Protein AF-A0A060T6Q9-F1 (afdb_monomer_lite)

pLDDT: mean 87.5, std 13.9, range [41.38, 97.31]

Foldseek 3Di:
DDPDDPLPQWEKEWAADPPDPQRVVVVVVCVVPPCDVVLFSHHYHYDPDQDDPVRVVLCVVADPDRPAPGWMAGPVVGHIDRGNVSNVVVVVVRNVVVPD

InterPro domains:
  IPR012882 Putative redox protein Fmp46 [PF07955] (2-61)
  IPR012882 Putative redox protein Fmp46 [PTHR28071] (1-59)
  IPR036249 Thioredoxin-like superfamily [SSF52833] (1-94)

Secondary structure (DSSP, 8-state):
---------EEEEEE--TT-HHHHHHHHHHHHHT--TTT-SEEEEEESSPPPHHHHHHHTTT-S--SSS-EEEETTTTEEESSHHHHHHHHHHHHHGGG-

Organism: Blastobotrys adeninivorans (NCBI:txid409370)

Radius of gyration: 14.07 Å; chains: 1; bounding box: 44×29×34 Å

Structure (mmCIF, N/CA/C/O backbone):
data_AF-A0A060T6Q9-F1
#
_entry.id   AF-A0A060T6Q9-F1
#
loop_
_atom_site.group_PDB
_atom_site.id
_atom_site.type_symbol
_atom_site.label_atom_id
_atom_site.label_alt_id
_atom_site.label_comp_id
_atom_site.label_asym_id
_atom_site.label_entity_id
_atom_site.label_seq_id
_atom_site.pdbx_PDB_ins_code
_atom_site.Cartn_x
_atom_site.Cartn_y
_atom_site.Cartn_z
_atom_site.occupancy
_atom_site.B_iso_or_equiv
_atom_site.auth_seq_id
_atom_site.auth_comp_id
_atom_site.auth_asym_id
_atom_site.auth_atom_id
_atom_site.pdbx_PDB_model_num
ATOM 1 N N . MET A 1 1 ? -35.344 11.879 14.169 1.00 41.38 1 MET A N 1
ATOM 2 C CA . MET A 1 1 ? -34.384 10.791 14.458 1.00 41.38 1 MET A CA 1
ATOM 3 C C . MET A 1 1 ? -33.187 10.962 13.534 1.00 41.38 1 MET A C 1
ATOM 5 O O . MET A 1 1 ? -33.306 10.669 12.354 1.00 41.38 1 MET A O 1
ATOM 9 N N . LEU A 1 2 ? -32.083 11.518 14.033 1.00 45.91 2 LEU A N 1
ATOM 10 C CA . LEU A 1 2 ? -30.851 11.720 13.264 1.00 45.91 2 LEU A CA 1
ATOM 11 C C . LEU A 1 2 ? -29.994 10.462 13.425 1.00 45.91 2 LEU A C 1
ATOM 13 O O . LEU A 1 2 ? -29.372 10.264 14.465 1.00 45.91 2 LEU A O 1
ATOM 17 N N . ARG A 1 3 ? -30.036 9.561 12.440 1.00 50.91 3 ARG A N 1
ATOM 18 C CA . ARG A 1 3 ? -29.147 8.397 12.410 1.00 50.91 3 ARG A CA 1
ATOM 19 C C . ARG A 1 3 ? -27.764 8.870 11.967 1.00 50.91 3 ARG A C 1
ATOM 21 O O . ARG A 1 3 ? -27.558 9.110 10.788 1.00 50.91 3 ARG A O 1
ATOM 28 N N . SER A 1 4 ? -26.894 9.019 12.961 1.00 46.34 4 SER A N 1
ATOM 29 C CA . SER A 1 4 ? -25.471 8.667 12.935 1.00 46.34 4 SER A CA 1
ATOM 30 C C . SER A 1 4 ? -24.645 9.292 11.811 1.00 46.34 4 SER A C 1
ATOM 32 O O . SER A 1 4 ? -24.698 8.83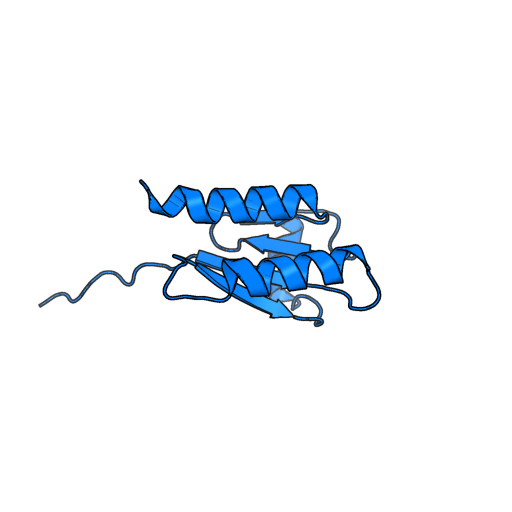3 10.674 1.00 46.34 4 SER A O 1
ATOM 34 N N . ALA A 1 5 ? -23.811 10.280 12.156 1.00 48.25 5 ALA A N 1
ATOM 35 C CA . ALA A 1 5 ? -22.671 10.672 11.332 1.00 48.25 5 ALA A CA 1
ATOM 36 C C . ALA A 1 5 ? -21.955 9.397 10.858 1.00 48.25 5 ALA A C 1
ATOM 38 O O . ALA A 1 5 ? -21.492 8.604 11.682 1.00 48.25 5 ALA A O 1
ATOM 39 N N . GLN A 1 6 ? -21.976 9.147 9.546 1.00 53.50 6 GLN A N 1
ATOM 40 C CA . GLN A 1 6 ? -21.250 8.040 8.943 1.00 53.50 6 GLN A CA 1
ATOM 41 C C . GLN A 1 6 ? -19.799 8.170 9.382 1.00 53.50 6 GLN A C 1
ATOM 43 O O . GLN A 1 6 ? -19.133 9.143 9.043 1.00 53.50 6 GLN A O 1
ATOM 48 N N . HIS A 1 7 ? -19.348 7.213 10.187 1.00 52.66 7 HIS A N 1
ATOM 49 C CA . HIS A 1 7 ? -17.958 7.077 10.578 1.00 52.66 7 HIS A CA 1
ATOM 50 C C . HIS A 1 7 ? -17.152 7.075 9.275 1.00 52.66 7 HIS A C 1
ATOM 52 O O . HIS A 1 7 ? -17.292 6.153 8.468 1.00 52.66 7 HIS A O 1
ATOM 58 N N . THR A 1 8 ? -16.407 8.146 9.010 1.00 63.31 8 THR A N 1
ATOM 59 C CA . THR A 1 8 ? -15.538 8.242 7.840 1.00 63.31 8 THR A CA 1
ATOM 60 C C . THR A 1 8 ? -14.413 7.245 8.057 1.00 63.31 8 THR A C 1
ATOM 62 O O . THR A 1 8 ? -13.421 7.556 8.711 1.00 63.31 8 THR A O 1
ATOM 65 N N . ARG A 1 9 ? -14.616 6.006 7.603 1.00 76.56 9 ARG A N 1
ATOM 66 C CA . ARG A 1 9 ? -13.578 4.977 7.623 1.00 76.56 9 ARG A CA 1
ATOM 67 C C . ARG A 1 9 ? -12.405 5.474 6.789 1.00 76.56 9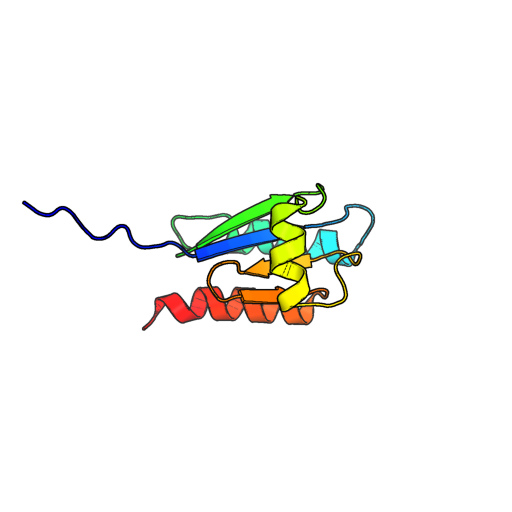 ARG A C 1
ATOM 69 O O . ARG A 1 9 ? -12.609 6.041 5.715 1.00 76.56 9 ARG A O 1
ATOM 76 N N . GLY A 1 10 ? -11.191 5.291 7.305 1.00 86.31 10 GLY A N 1
ATOM 77 C CA . GLY A 1 10 ? -9.985 5.633 6.556 1.00 86.31 10 GLY A CA 1
ATOM 78 C C . GLY A 1 10 ? -9.941 4.860 5.236 1.00 86.31 10 GLY A C 1
ATOM 79 O O . GLY A 1 10 ? -10.464 3.750 5.155 1.00 86.31 10 GLY A O 1
ATOM 80 N N . ALA A 1 11 ? -9.319 5.430 4.208 1.00 91.12 11 ALA A N 1
ATOM 81 C CA . ALA A 1 11 ? -9.145 4.770 2.919 1.00 91.12 11 ALA A CA 1
ATOM 82 C C . ALA A 1 11 ? -7.655 4.648 2.608 1.00 91.12 11 ALA A C 1
ATOM 84 O O . ALA A 1 11 ? -6.931 5.646 2.610 1.00 91.12 11 ALA A O 1
ATOM 85 N N . VAL A 1 12 ? -7.210 3.426 2.329 1.00 94.75 12 VAL A N 1
ATOM 86 C CA . VAL A 1 12 ? -5.813 3.104 2.037 1.00 94.75 12 VAL A CA 1
ATOM 87 C C . VAL A 1 12 ? 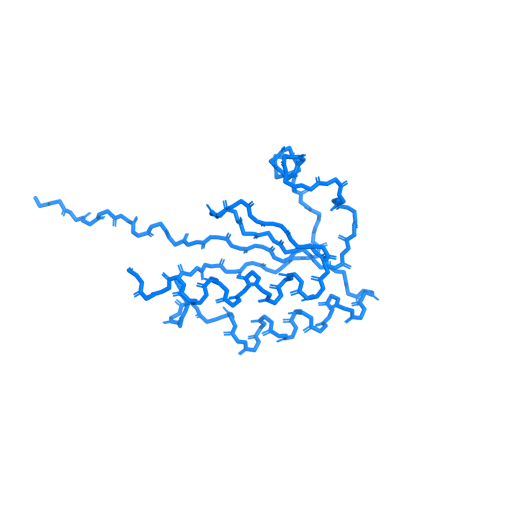-5.732 2.358 0.715 1.00 94.75 12 VAL A C 1
ATOM 89 O O . VAL A 1 12 ? -6.512 1.443 0.473 1.00 94.75 12 VAL A O 1
ATOM 92 N N . THR A 1 13 ? -4.768 2.699 -0.132 1.00 96.50 13 THR A N 1
ATOM 93 C CA . THR A 1 13 ? -4.493 1.951 -1.364 1.00 96.50 13 THR A CA 1
ATOM 94 C C . THR A 1 13 ? -3.027 1.557 -1.423 1.00 96.50 13 THR A C 1
ATOM 96 O O . THR A 1 13 ? -2.144 2.396 -1.256 1.00 96.50 13 THR A O 1
ATOM 99 N N . LEU A 1 14 ? -2.761 0.282 -1.691 1.00 97.12 14 LEU A N 1
ATOM 100 C CA . LEU A 1 14 ? -1.444 -0.239 -2.020 1.00 97.12 14 LEU A CA 1
ATOM 101 C C . LEU A 1 14 ? -1.359 -0.467 -3.532 1.00 97.12 14 LEU A C 1
ATOM 103 O O . LEU A 1 14 ? -1.856 -1.469 -4.046 1.00 97.12 14 LEU A O 1
ATOM 107 N N . PHE A 1 15 ? -0.675 0.437 -4.229 1.00 97.00 15 PHE A N 1
ATOM 108 C CA . PHE A 1 15 ? -0.264 0.219 -5.611 1.00 97.00 15 PHE A CA 1
ATOM 109 C C . PHE A 1 15 ? 1.007 -0.631 -5.611 1.00 97.00 15 PHE A C 1
ATOM 111 O O . PHE A 1 15 ? 2.028 -0.234 -5.036 1.00 97.00 15 PHE A O 1
ATOM 118 N N . HIS A 1 16 ? 0.985 -1.793 -6.257 1.00 96.88 16 HIS A N 1
ATOM 119 C CA . HIS A 1 16 ? 2.110 -2.728 -6.228 1.00 96.88 16 HIS A CA 1
ATOM 120 C C . HIS A 1 16 ? 2.546 -3.182 -7.623 1.00 96.88 16 HIS A C 1
ATOM 122 O O . HIS A 1 16 ? 1.865 -2.962 -8.617 1.00 96.88 16 HIS A O 1
ATOM 128 N N . SER A 1 17 ? 3.729 -3.795 -7.700 1.00 96.50 17 SER A N 1
ATOM 129 C CA . SER A 1 17 ? 4.220 -4.454 -8.914 1.00 96.50 17 SER A CA 1
ATOM 130 C C . SER A 1 17 ? 4.586 -5.905 -8.593 1.00 96.50 17 SER A C 1
ATOM 132 O O . SER A 1 17 ? 5.424 -6.117 -7.712 1.00 96.50 17 SER A O 1
ATOM 134 N N . PRO A 1 18 ? 4.026 -6.920 -9.277 1.00 95.19 18 PRO A N 1
ATOM 135 C CA . PRO A 1 18 ? 4.352 -8.325 -9.003 1.00 95.19 18 PRO A CA 1
ATOM 136 C C . PRO A 1 18 ? 5.826 -8.662 -9.290 1.00 95.19 18 PRO A C 1
ATOM 138 O O . PRO A 1 18 ? 6.390 -9.572 -8.677 1.00 95.19 18 PRO A O 1
ATOM 141 N N . ALA A 1 19 ? 6.488 -7.885 -10.155 1.00 95.75 19 ALA A N 1
ATOM 142 C CA . ALA A 1 19 ? 7.919 -8.010 -10.427 1.00 95.75 19 ALA A CA 1
ATOM 143 C C . ALA A 1 19 ? 8.800 -7.562 -9.241 1.00 95.75 19 ALA A C 1
ATOM 145 O O . ALA A 1 19 ? 9.927 -8.034 -9.092 1.00 95.75 19 ALA A O 1
ATOM 146 N N . SER A 1 20 ? 8.295 -6.689 -8.363 1.00 95.50 20 SER A N 1
ATOM 147 C CA . SER A 1 20 ? 9.027 -6.205 -7.189 1.00 95.50 20 SER A CA 1
ATOM 148 C C . SER A 1 20 ? 8.881 -7.182 -6.019 1.00 95.50 20 SER A C 1
ATOM 150 O O . SER A 1 20 ? 7.785 -7.442 -5.520 1.00 95.50 20 SER A O 1
ATOM 152 N N . ALA A 1 21 ? 10.005 -7.726 -5.539 1.00 95.75 21 ALA A N 1
ATOM 153 C CA . ALA A 1 21 ? 10.014 -8.604 -4.366 1.00 95.75 21 ALA A CA 1
ATOM 154 C C . ALA A 1 21 ? 9.486 -7.893 -3.108 1.00 95.75 21 ALA A C 1
ATOM 156 O O . ALA A 1 21 ? 8.768 -8.498 -2.315 1.00 95.75 21 ALA A O 1
ATOM 157 N N . VAL A 1 22 ? 9.797 -6.602 -2.964 1.00 95.38 22 VAL A N 1
ATOM 158 C CA . VAL A 1 22 ? 9.309 -5.759 -1.865 1.00 95.38 22 VAL A CA 1
ATOM 159 C C . VAL A 1 22 ? 7.791 -5.590 -1.947 1.00 95.38 22 VAL A C 1
ATOM 161 O O . VAL A 1 22 ? 7.094 -5.785 -0.956 1.00 95.38 22 VAL A O 1
ATOM 164 N N . SER A 1 23 ? 7.261 -5.314 -3.145 1.00 96.56 23 SER A N 1
ATOM 165 C CA . SER A 1 23 ? 5.812 -5.243 -3.377 1.00 96.56 23 SER A CA 1
ATOM 166 C C . SER A 1 23 ? 5.102 -6.536 -2.973 1.00 96.56 23 SER A C 1
ATOM 168 O O . SER A 1 23 ? 4.109 -6.481 -2.257 1.00 96.56 23 SER A O 1
ATOM 170 N N . ARG A 1 24 ? 5.626 -7.702 -3.376 1.00 97.19 24 ARG A N 1
ATOM 171 C CA . ARG A 1 24 ? 5.024 -9.003 -3.033 1.00 97.19 24 ARG A CA 1
ATOM 172 C C . ARG A 1 24 ? 4.971 -9.246 -1.525 1.00 97.19 24 ARG A C 1
ATOM 174 O O . ARG A 1 24 ? 3.912 -9.595 -1.012 1.00 97.19 24 ARG A O 1
ATOM 181 N N . ARG A 1 25 ? 6.070 -8.980 -0.811 1.00 96.75 25 ARG A N 1
ATOM 182 C CA . ARG A 1 25 ? 6.120 -9.090 0.659 1.00 96.75 25 ARG A CA 1
ATOM 183 C C . ARG A 1 25 ? 5.092 -8.186 1.334 1.00 96.75 25 ARG A C 1
ATOM 185 O O . ARG A 1 25 ? 4.421 -8.609 2.272 1.00 96.75 25 ARG A O 1
ATOM 192 N N . LEU A 1 26 ? 4.947 -6.953 0.849 1.00 96.50 26 LEU A N 1
ATOM 193 C CA . LEU A 1 26 ? 4.000 -6.003 1.423 1.00 96.50 26 LEU A CA 1
ATOM 194 C C . LEU A 1 26 ? 2.546 -6.418 1.147 1.00 96.50 26 LEU A C 1
ATOM 196 O O . LEU A 1 26 ? 1.714 -6.330 2.043 1.00 96.50 26 LEU A O 1
ATOM 200 N N . VAL A 1 27 ? 2.247 -6.951 -0.042 1.00 97.31 27 VAL A N 1
ATOM 201 C CA . VAL A 1 27 ? 0.927 -7.526 -0.360 1.00 97.31 27 VAL A CA 1
ATOM 202 C C . VAL A 1 27 ? 0.590 -8.695 0.566 1.00 97.31 27 VAL A C 1
ATOM 204 O O . VAL A 1 27 ? -0.520 -8.748 1.092 1.00 97.31 27 VAL A O 1
ATOM 207 N N . GLU A 1 28 ? 1.525 -9.620 0.791 1.00 96.75 28 GLU A N 1
ATOM 208 C CA . GLU A 1 28 ? 1.335 -10.747 1.716 1.00 96.75 28 GLU A CA 1
ATOM 209 C C . GLU A 1 28 ? 1.058 -10.259 3.144 1.00 96.75 28 GLU A C 1
ATOM 211 O O . GLU A 1 28 ? 0.096 -10.700 3.776 1.00 96.75 28 GLU A O 1
ATOM 216 N N . LEU A 1 29 ? 1.842 -9.289 3.622 1.00 95.69 29 LEU A N 1
ATOM 217 C CA . LEU A 1 29 ? 1.663 -8.668 4.934 1.00 95.69 29 LEU A CA 1
ATOM 218 C C . LEU A 1 29 ? 0.287 -8.005 5.070 1.00 95.69 29 LEU A C 1
ATOM 220 O O . LEU A 1 29 ? -0.396 -8.220 6.077 1.00 95.69 29 LEU A O 1
ATOM 224 N N . VAL A 1 30 ? -0.134 -7.232 4.062 1.00 95.00 30 VAL A N 1
ATOM 225 C CA . VAL A 1 30 ? -1.438 -6.556 4.042 1.00 95.00 30 VAL A CA 1
ATOM 226 C C . VAL A 1 30 ? -2.575 -7.573 4.056 1.00 95.00 30 VAL A C 1
ATOM 228 O O . VAL A 1 30 ? -3.484 -7.471 4.882 1.00 95.00 30 VAL A O 1
ATOM 231 N N . LYS A 1 31 ? -2.510 -8.595 3.199 1.00 94.81 31 LYS A N 1
ATOM 232 C CA . LYS A 1 31 ? -3.534 -9.645 3.126 1.00 94.81 31 LYS A CA 1
ATOM 233 C C . LYS A 1 31 ? -3.658 -10.427 4.432 1.00 94.81 31 LYS A C 1
ATOM 235 O O . LYS A 1 31 ? -4.776 -10.723 4.845 1.00 94.81 31 LYS A O 1
ATOM 240 N N . ALA A 1 32 ? -2.540 -10.727 5.089 1.00 93.88 32 ALA A N 1
ATOM 241 C CA . ALA A 1 32 ? -2.530 -11.495 6.330 1.00 93.88 32 ALA A CA 1
ATOM 242 C C . ALA A 1 32 ? -3.078 -10.712 7.537 1.00 93.88 32 ALA A C 1
ATOM 244 O O . ALA A 1 32 ? -3.751 -11.298 8.384 1.00 93.88 32 ALA A O 1
ATOM 245 N N . ASN A 1 33 ? -2.810 -9.403 7.622 1.00 92.50 33 ASN A N 1
ATOM 246 C CA . ASN A 1 33 ? -3.034 -8.638 8.858 1.00 92.50 33 ASN A CA 1
ATOM 247 C C . ASN A 1 33 ? -4.095 -7.529 8.742 1.00 92.50 33 ASN A C 1
ATOM 249 O O . ASN A 1 33 ? -4.714 -7.163 9.743 1.00 92.50 33 ASN A O 1
ATOM 253 N N . TYR A 1 34 ? -4.346 -7.008 7.538 1.00 91.25 34 TYR A N 1
ATOM 254 C CA . TYR A 1 34 ? -5.121 -5.776 7.341 1.00 91.25 34 TYR A CA 1
ATOM 255 C C . TYR A 1 34 ? -6.338 -5.933 6.417 1.00 91.25 34 TYR A C 1
ATOM 257 O O . TYR A 1 34 ? -7.219 -5.085 6.437 1.00 91.25 34 TYR A O 1
ATOM 265 N N . ASN A 1 35 ? -6.477 -7.044 5.688 1.00 83.12 35 ASN A N 1
ATOM 266 C CA . ASN A 1 35 ? -7.601 -7.280 4.766 1.00 8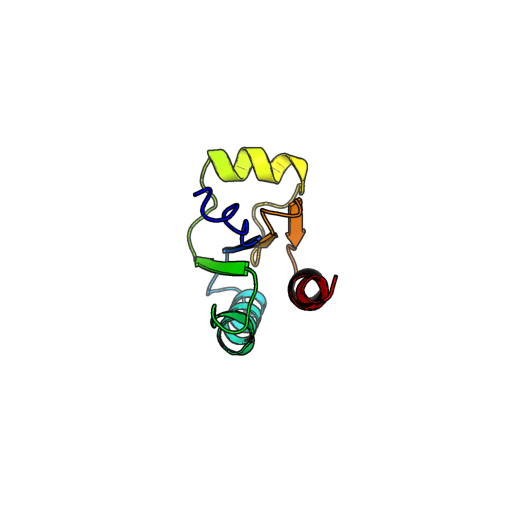3.12 35 ASN A CA 1
ATOM 267 C C . ASN A 1 35 ? -8.914 -7.739 5.451 1.00 83.12 35 ASN A C 1
ATOM 269 O O . ASN A 1 35 ? -9.769 -8.365 4.828 1.00 83.12 35 ASN A O 1
ATOM 273 N N . ASN A 1 36 ? -9.073 -7.493 6.756 1.00 84.69 36 ASN A N 1
ATOM 274 C CA . ASN A 1 36 ? -10.296 -7.824 7.487 1.00 84.69 36 ASN A CA 1
ATOM 275 C C . ASN A 1 36 ? -10.973 -6.541 8.007 1.00 84.69 36 ASN A C 1
ATOM 277 O O . ASN A 1 36 ? -10.582 -6.044 9.070 1.00 84.69 36 ASN A O 1
ATOM 281 N N . PRO A 1 37 ? -12.027 -6.043 7.333 1.00 75.12 37 PRO A N 1
ATOM 282 C CA . PRO A 1 37 ? -12.688 -4.787 7.695 1.00 75.12 37 PRO A CA 1
ATOM 283 C C . PRO A 1 37 ? -13.439 -4.846 9.035 1.00 75.12 37 PRO A C 1
ATOM 285 O O . PRO A 1 37 ? -13.805 -3.812 9.585 1.00 75.12 37 PRO A O 1
ATOM 288 N N . ALA A 1 38 ? -13.671 -6.038 9.603 1.00 80.62 38 ALA A N 1
ATOM 289 C CA . ALA A 1 38 ? -14.217 -6.165 10.956 1.00 80.62 38 ALA A CA 1
ATOM 290 C C . ALA A 1 38 ? -13.158 -5.906 12.042 1.00 80.62 38 ALA A C 1
ATOM 292 O O . ALA A 1 38 ? -13.501 -5.599 13.183 1.00 80.62 38 ALA A O 1
ATOM 293 N N . LYS A 1 39 ? -11.868 -6.041 11.706 1.00 82.62 39 LYS A N 1
ATOM 294 C CA . LYS A 1 39 ? -10.751 -5.776 12.625 1.00 82.62 39 LYS A CA 1
ATOM 295 C C . LYS A 1 39 ? -10.194 -4.359 12.472 1.00 82.62 39 LYS A C 1
ATOM 297 O O . LYS A 1 39 ? -9.671 -3.831 13.457 1.00 82.62 39 LYS A O 1
ATOM 302 N N . GLN A 1 40 ? -10.350 -3.763 11.288 1.00 83.56 40 GLN A N 1
ATOM 303 C CA . GLN A 1 40 ? -9.797 -2.461 10.917 1.00 83.56 40 GLN A CA 1
ATOM 304 C C . GLN A 1 40 ? -10.851 -1.341 10.894 1.00 83.56 40 GLN A C 1
ATOM 306 O O . GLN A 1 40 ? -12.018 -1.560 10.565 1.00 83.56 40 GLN A O 1
ATOM 311 N N . ASN A 1 41 ? -10.417 -0.117 11.209 1.00 84.25 41 ASN A N 1
ATOM 312 C CA . ASN A 1 41 ? -11.229 1.105 11.088 1.00 84.25 41 ASN A CA 1
ATOM 313 C C . ASN A 1 41 ? -11.032 1.816 9.734 1.00 84.25 41 ASN A C 1
ATOM 315 O O . ASN A 1 41 ? -11.503 2.936 9.535 1.00 84.25 41 ASN A O 1
ATOM 319 N N . PHE A 1 42 ? -10.344 1.163 8.804 1.00 89.44 42 PHE A N 1
ATOM 320 C CA . PHE A 1 42 ? -10.076 1.650 7.462 1.00 89.44 42 PHE A CA 1
ATOM 321 C C . PHE A 1 42 ? -10.279 0.527 6.449 1.00 89.44 42 PHE A C 1
ATOM 323 O O . PHE A 1 42 ? -10.135 -0.653 6.780 1.00 89.44 42 PHE A O 1
ATOM 330 N N . ASP A 1 43 ? -10.594 0.919 5.224 1.00 90.69 43 ASP A N 1
ATOM 331 C CA . ASP A 1 43 ? -10.663 0.034 4.073 1.00 90.69 43 ASP A CA 1
ATOM 332 C C . ASP A 1 43 ? -9.326 0.086 3.331 1.00 90.69 43 ASP A C 1
ATOM 334 O O . ASP A 1 43 ? -8.736 1.157 3.158 1.00 90.69 43 ASP A O 1
ATOM 338 N N . ILE A 1 44 ? -8.831 -1.082 2.920 1.00 93.31 44 ILE A N 1
ATOM 339 C CA . ILE A 1 44 ? -7.585 -1.208 2.169 1.00 93.31 44 ILE A CA 1
ATOM 340 C C . ILE A 1 44 ? -7.846 -1.841 0.809 1.00 93.31 44 ILE A C 1
ATOM 342 O O . ILE A 1 44 ? -8.401 -2.933 0.716 1.00 93.31 44 ILE A O 1
ATOM 346 N N . ASP A 1 45 ? -7.419 -1.147 -0.238 1.00 94.81 45 ASP A N 1
ATOM 347 C CA . ASP A 1 45 ? -7.421 -1.633 -1.610 1.00 94.81 45 ASP A CA 1
ATOM 348 C C . ASP A 1 45 ? -6.000 -2.019 -2.039 1.00 94.81 45 ASP A C 1
ATOM 350 O O . ASP A 1 45 ? -5.021 -1.370 -1.662 1.00 94.81 45 ASP A O 1
ATOM 354 N N . ILE A 1 46 ? -5.874 -3.089 -2.820 1.00 96.06 46 ILE A N 1
ATOM 355 C CA . ILE A 1 46 ? -4.596 -3.580 -3.342 1.00 96.06 46 ILE A CA 1
ATOM 356 C C . ILE A 1 46 ? -4.748 -3.708 -4.849 1.00 96.06 46 ILE A C 1
ATOM 358 O O . ILE A 1 46 ? -5.538 -4.525 -5.318 1.00 96.06 46 ILE A O 1
ATOM 362 N N . THR A 1 47 ? -3.956 -2.949 -5.600 1.00 96.38 47 THR A N 1
ATOM 363 C CA . THR A 1 47 ? -4.051 -2.930 -7.061 1.00 96.38 47 THR A CA 1
ATOM 364 C C . THR A 1 47 ? -2.679 -2.921 -7.733 1.00 96.38 47 THR A C 1
ATOM 366 O O . THR A 1 47 ? -1.698 -2.385 -7.209 1.00 96.38 47 THR A O 1
ATOM 369 N N . GLU A 1 48 ? -2.615 -3.536 -8.911 1.00 96.25 48 GLU A N 1
ATOM 370 C CA . GLU A 1 48 ? -1.474 -3.468 -9.833 1.00 96.25 48 GLU A CA 1
ATOM 371 C C . GLU A 1 48 ? -1.613 -2.312 -10.832 1.00 96.25 48 GLU A C 1
ATOM 373 O O . GLU A 1 48 ? -0.657 -1.969 -11.536 1.00 96.25 48 GLU A O 1
ATOM 378 N N . ASP A 1 49 ? -2.792 -1.688 -10.880 1.00 94.62 49 ASP A N 1
ATOM 379 C CA . ASP A 1 49 ? -3.058 -0.561 -11.754 1.00 94.62 49 ASP A CA 1
ATOM 380 C C . ASP A 1 49 ? -2.242 0.666 -11.337 1.00 94.62 49 ASP A C 1
ATOM 382 O O . ASP A 1 49 ? -1.719 0.806 -10.226 1.00 94.62 49 ASP A O 1
ATOM 386 N N . LYS A 1 50 ? -2.112 1.607 -12.268 1.00 91.50 50 LYS A N 1
ATOM 387 C CA . LYS A 1 50 ? -1.530 2.914 -11.965 1.00 91.50 50 LYS A CA 1
ATOM 388 C C . LYS A 1 50 ? -2.583 3.780 -11.261 1.00 91.50 50 LYS A C 1
ATOM 390 O O . LYS A 1 50 ? -3.761 3.656 -11.595 1.00 91.50 50 LYS A O 1
ATOM 395 N N . PRO A 1 51 ? -2.179 4.697 -10.360 1.00 93.81 51 PRO A N 1
ATOM 396 C CA . PRO A 1 51 ? -3.090 5.715 -9.863 1.00 93.81 51 PRO A CA 1
ATOM 397 C C . PRO A 1 51 ? -3.735 6.459 -11.035 1.00 93.81 51 PRO A C 1
ATOM 399 O O . PRO A 1 51 ? -3.073 6.770 -12.031 1.00 93.81 51 PRO A O 1
ATOM 402 N N . THR A 1 52 ? -5.028 6.729 -10.914 1.00 94.56 52 THR A N 1
ATOM 403 C CA . THR A 1 52 ? -5.787 7.516 -11.893 1.00 94.56 52 THR A CA 1
ATOM 404 C C . THR A 1 52 ? -5.218 8.934 -12.019 1.00 94.56 52 THR A C 1
ATOM 406 O O . THR A 1 52 ? -4.553 9.420 -11.099 1.00 94.56 52 THR A O 1
ATOM 409 N N . PRO A 1 53 ? -5.478 9.651 -13.127 1.00 94.69 53 PRO A N 1
ATOM 410 C CA . PRO A 1 53 ? -5.032 11.033 -13.276 1.00 94.69 53 PRO A CA 1
ATOM 411 C C . PRO A 1 53 ? -5.488 11.957 -12.138 1.00 94.69 53 PRO A C 1
ATOM 413 O O . PRO A 1 53 ? -4.717 12.824 -11.728 1.00 94.69 53 PRO A O 1
ATOM 416 N N . GLU A 1 54 ? -6.703 11.784 -11.599 1.00 92.50 54 GLU A N 1
ATOM 417 C CA . GLU A 1 54 ? -7.139 12.548 -10.423 1.00 92.50 54 GLU A CA 1
ATOM 418 C C . GLU A 1 54 ? -6.311 12.204 -9.180 1.00 92.50 54 GLU A C 1
ATOM 420 O O . GLU A 1 54 ? -5.834 13.108 -8.495 1.00 92.50 54 GLU A O 1
ATOM 425 N N . GLN A 1 55 ? -6.082 10.913 -8.920 1.00 93.44 55 GLN A N 1
ATOM 426 C CA . GLN A 1 55 ? -5.253 10.459 -7.801 1.00 93.44 55 GLN A CA 1
ATOM 427 C C . GLN A 1 55 ? -3.816 10.984 -7.902 1.00 93.44 55 GLN A C 1
ATOM 429 O O . GLN A 1 55 ? -3.254 11.408 -6.896 1.00 93.44 55 GLN A O 1
ATOM 434 N N . LEU A 1 56 ? -3.222 11.005 -9.100 1.00 93.19 56 LEU A N 1
ATOM 435 C CA . LEU A 1 56 ? -1.868 11.528 -9.311 1.00 93.19 56 LEU A CA 1
ATOM 436 C C . LEU A 1 56 ? -1.756 13.004 -8.920 1.00 93.19 56 LEU A C 1
ATOM 438 O O . LEU A 1 56 ? -0.840 13.352 -8.181 1.00 93.19 56 LEU A O 1
ATOM 442 N N . LYS A 1 57 ? -2.715 13.849 -9.323 1.00 92.50 57 LYS A N 1
ATOM 443 C CA . LYS A 1 57 ? -2.735 15.275 -8.941 1.00 92.50 57 LYS A CA 1
ATOM 444 C C . LYS A 1 57 ? -2.750 15.466 -7.427 1.00 92.50 57 LYS A C 1
ATOM 446 O O . LYS A 1 57 ? -2.085 16.356 -6.908 1.00 92.50 57 LYS A O 1
ATOM 451 N N . THR A 1 58 ? -3.498 14.629 -6.710 1.00 91.75 58 THR A N 1
ATOM 452 C CA . THR A 1 58 ? -3.493 14.633 -5.243 1.00 91.75 58 THR A CA 1
ATOM 453 C C . THR A 1 58 ? -2.132 14.198 -4.697 1.00 91.75 58 THR A C 1
ATOM 455 O O . THR A 1 58 ? -1.587 14.854 -3.813 1.00 91.75 58 THR A O 1
ATOM 458 N N . LEU A 1 59 ? -1.552 13.125 -5.240 1.00 92.44 59 LEU A N 1
ATOM 459 C CA . LEU A 1 59 ? -0.282 12.562 -4.776 1.00 92.44 59 LEU A CA 1
ATOM 460 C C . LEU A 1 59 ? 0.934 13.463 -5.033 1.00 92.44 59 LEU A C 1
ATOM 462 O O . LEU A 1 59 ? 1.882 13.422 -4.250 1.00 92.44 59 LEU A O 1
ATOM 466 N N . GLU A 1 60 ? 0.906 14.308 -6.065 1.00 91.00 60 GLU A N 1
ATOM 467 C CA . GLU A 1 60 ? 1.959 15.295 -6.361 1.00 91.00 60 GLU A CA 1
ATOM 468 C C . GLU A 1 60 ? 2.208 16.290 -5.211 1.00 91.00 60 GLU A C 1
ATOM 470 O O . GLU A 1 60 ? 3.309 16.849 -5.098 1.00 91.00 60 GLU A O 1
ATOM 475 N N . GLY A 1 61 ? 1.204 16.494 -4.348 1.00 89.06 61 GLY A N 1
ATOM 476 C CA . GLY A 1 61 ? 1.312 17.284 -3.121 1.00 89.06 61 GLY A CA 1
ATOM 477 C C . GLY A 1 61 ? 2.002 16.558 -1.959 1.00 89.06 61 GLY A C 1
ATOM 478 O O . GLY A 1 61 ? 2.453 17.215 -1.025 1.00 89.06 61 GLY A O 1
ATOM 479 N N . PHE A 1 62 ? 2.121 15.227 -2.020 1.00 88.50 62 PHE A N 1
ATOM 480 C CA . PHE A 1 62 ? 2.619 14.387 -0.923 1.00 88.50 62 PHE A CA 1
ATOM 481 C C . PHE A 1 62 ? 3.957 13.704 -1.224 1.00 88.50 62 PHE A C 1
ATOM 483 O O . PHE A 1 62 ? 4.755 13.499 -0.312 1.00 88.50 62 PHE A O 1
ATOM 490 N N . THR A 1 63 ? 4.237 13.356 -2.483 1.00 87.19 63 THR A N 1
ATOM 491 C CA . THR A 1 63 ? 5.510 12.742 -2.885 1.00 87.19 63 THR A CA 1
ATOM 492 C C . THR A 1 63 ? 5.933 13.175 -4.288 1.00 87.19 63 THR A C 1
ATOM 494 O O . THR A 1 63 ? 5.108 13.512 -5.137 1.00 87.19 63 THR A O 1
ATOM 497 N N . LYS A 1 64 ? 7.245 13.154 -4.547 1.00 87.12 64 LYS A N 1
ATOM 498 C CA . LYS A 1 64 ? 7.819 13.333 -5.892 1.00 87.12 64 LYS A CA 1
ATOM 499 C C . LYS A 1 64 ? 8.043 12.012 -6.622 1.00 87.12 64 LYS A C 1
ATOM 501 O O . LYS A 1 64 ? 8.194 12.019 -7.840 1.00 87.12 64 LYS A O 1
ATOM 506 N N . ASP A 1 65 ? 8.037 10.895 -5.900 1.00 87.62 65 ASP A N 1
ATOM 507 C CA . ASP A 1 65 ? 8.207 9.568 -6.477 1.00 87.62 65 ASP A CA 1
ATOM 508 C C . ASP A 1 65 ? 6.863 8.838 -6.563 1.00 87.62 65 ASP A C 1
ATOM 510 O O . ASP A 1 65 ? 6.392 8.226 -5.605 1.00 87.62 65 ASP A O 1
ATOM 514 N N . LEU A 1 66 ? 6.243 8.939 -7.740 1.00 86.12 66 LEU A N 1
ATOM 515 C CA . LEU A 1 66 ? 4.980 8.275 -8.087 1.00 86.12 66 LEU A CA 1
ATOM 516 C C . LEU A 1 66 ? 5.189 7.026 -8.954 1.00 86.12 66 LEU A C 1
ATOM 518 O O . LEU A 1 66 ? 4.233 6.295 -9.234 1.00 86.12 66 LEU A O 1
ATOM 522 N N . SER A 1 67 ? 6.425 6.792 -9.403 1.00 85.56 67 SER A N 1
ATOM 523 C CA . SER A 1 67 ? 6.759 5.722 -10.350 1.00 85.56 67 SER A CA 1
ATOM 524 C C . SER A 1 67 ? 7.240 4.461 -9.644 1.00 85.56 67 SER A C 1
ATOM 526 O O . SER A 1 67 ? 6.997 3.359 -10.138 1.00 85.56 67 SER A O 1
ATOM 528 N N . SER A 1 68 ? 7.874 4.602 -8.479 1.00 87.81 68 SER A N 1
ATOM 529 C CA . SER A 1 68 ? 8.326 3.460 -7.693 1.00 87.81 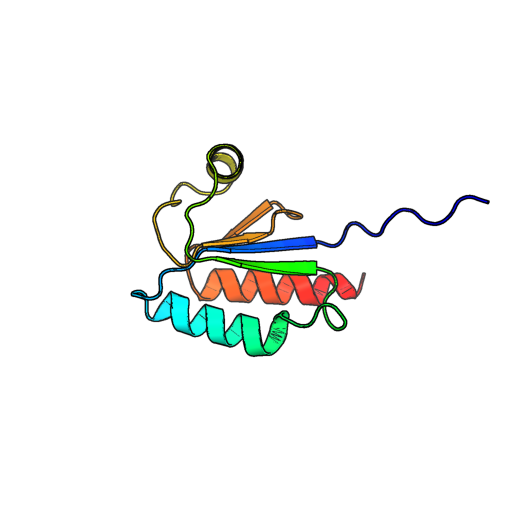68 SER A CA 1
ATOM 530 C C . SER A 1 68 ? 7.162 2.638 -7.146 1.00 87.81 68 SER A C 1
ATOM 532 O O . SER A 1 68 ? 6.066 3.138 -6.866 1.00 87.81 68 SER A O 1
ATOM 534 N N . ARG A 1 69 ? 7.399 1.330 -7.024 1.00 92.62 69 ARG A N 1
ATOM 535 C CA . ARG A 1 69 ? 6.473 0.375 -6.413 1.00 92.62 69 ARG A CA 1
ATOM 536 C C . ARG A 1 69 ? 7.220 -0.477 -5.381 1.00 92.62 69 ARG A C 1
ATOM 538 O O . ARG A 1 69 ? 8.279 -1.025 -5.707 1.00 92.62 69 ARG A O 1
ATOM 545 N N . PRO A 1 70 ? 6.659 -0.680 -4.179 1.00 95.06 70 PRO A N 1
ATOM 546 C CA . PRO A 1 70 ? 5.281 -0.361 -3.786 1.00 95.06 70 PRO A CA 1
ATOM 547 C C . PRO A 1 70 ? 5.041 1.135 -3.543 1.00 95.06 70 PRO A C 1
ATOM 549 O O . PRO A 1 70 ? 5.969 1.866 -3.228 1.00 95.06 70 PRO A O 1
ATOM 552 N N . LEU A 1 71 ? 3.792 1.571 -3.697 1.00 96.44 71 LEU A N 1
ATOM 553 C CA . LEU A 1 71 ? 3.326 2.892 -3.288 1.00 96.44 71 LEU A CA 1
ATOM 554 C C . LEU A 1 71 ? 2.073 2.697 -2.430 1.00 96.44 71 LEU A C 1
ATOM 556 O O . LEU A 1 71 ? 1.016 2.341 -2.949 1.00 96.44 71 LEU A O 1
ATOM 560 N N . LEU A 1 72 ? 2.206 2.881 -1.119 1.00 96.44 72 LEU A N 1
ATOM 561 C CA . LEU A 1 72 ? 1.099 2.819 -0.171 1.00 96.44 72 LEU A CA 1
ATOM 562 C C . LEU A 1 72 ? 0.620 4.235 0.138 1.00 96.44 72 LEU A C 1
ATOM 564 O O . LEU A 1 72 ? 1.420 5.103 0.481 1.00 96.44 72 LEU A O 1
ATOM 568 N N . VAL A 1 73 ? -0.682 4.455 0.015 1.00 96.12 73 VAL A N 1
ATOM 569 C CA . VAL A 1 73 ? -1.313 5.763 0.166 1.00 96.12 73 VAL A CA 1
ATOM 570 C C . VAL A 1 73 ? -2.417 5.663 1.200 1.00 96.12 73 VAL A C 1
ATOM 572 O O . VAL A 1 73 ? -3.360 4.902 1.019 1.00 96.12 73 VAL A O 1
ATOM 575 N N . ASP A 1 74 ? -2.312 6.453 2.259 1.00 95.00 74 ASP A N 1
ATOM 576 C CA . ASP A 1 74 ? -3.389 6.734 3.202 1.00 95.00 74 ASP A CA 1
ATOM 577 C C . ASP A 1 74 ? -4.051 8.049 2.784 1.00 95.00 74 ASP A C 1
ATOM 579 O O . ASP A 1 74 ? -3.527 9.143 3.025 1.00 95.00 74 ASP A O 1
ATOM 583 N N . TRP A 1 75 ? -5.195 7.924 2.114 1.00 93.31 75 TRP A N 1
ATOM 584 C CA . TRP A 1 75 ? -5.946 9.051 1.566 1.00 93.31 75 TRP A CA 1
ATOM 585 C C . TRP A 1 75 ? -6.576 9.916 2.651 1.00 93.31 75 TRP A C 1
ATOM 587 O O . TRP A 1 75 ? -6.843 11.091 2.416 1.00 93.31 75 TRP A O 1
ATOM 597 N N . PHE A 1 76 ? -6.820 9.343 3.830 1.00 91.00 76 PHE A N 1
ATOM 598 C CA . PHE A 1 76 ? -7.510 10.033 4.909 1.00 91.00 76 PHE A CA 1
ATOM 599 C C . PHE A 1 76 ? -6.566 10.969 5.667 1.00 91.00 76 PHE A C 1
ATOM 601 O O . PHE A 1 76 ? -6.924 12.111 5.944 1.00 91.00 76 PHE A O 1
ATOM 608 N N . HIS A 1 77 ? -5.338 10.522 5.948 1.00 91.12 77 HIS A N 1
ATOM 609 C CA . HIS A 1 77 ? -4.341 11.345 6.643 1.00 91.12 77 HIS A CA 1
ATOM 610 C C . HIS A 1 77 ? -3.333 12.029 5.709 1.00 91.12 77 HIS A C 1
ATOM 612 O O . HIS A 1 77 ? -2.448 12.734 6.196 1.00 91.12 77 HIS A O 1
ATOM 618 N N . GLY A 1 78 ? -3.419 11.804 4.394 1.00 91.81 78 GLY A N 1
ATOM 619 C CA . GLY A 1 78 ? -2.491 12.381 3.418 1.00 91.81 78 GLY A CA 1
ATOM 620 C C . GLY A 1 78 ? -1.061 11.862 3.584 1.00 91.81 78 GLY A C 1
ATOM 621 O O . GLY A 1 78 ? -0.110 12.640 3.572 1.00 91.81 78 GLY A O 1
ATOM 622 N N . ARG A 1 79 ? -0.893 10.551 3.802 1.00 94.12 79 ARG A N 1
ATOM 623 C CA . ARG A 1 79 ? 0.430 9.926 3.980 1.00 94.12 79 ARG A CA 1
ATOM 624 C C . ARG A 1 79 ? 0.739 9.018 2.801 1.00 94.12 79 ARG A C 1
ATOM 626 O O . ARG A 1 79 ? -0.131 8.289 2.331 1.00 94.12 79 ARG A O 1
ATOM 633 N N . VAL A 1 80 ? 1.989 9.036 2.352 1.00 95.62 80 VAL A N 1
ATOM 634 C CA . VAL A 1 80 ? 2.457 8.221 1.227 1.00 95.62 80 VAL A CA 1
ATOM 635 C C . VAL A 1 80 ? 3.764 7.538 1.607 1.00 95.62 80 VAL A C 1
ATOM 637 O O . VAL A 1 80 ? 4.642 8.170 2.185 1.00 95.62 80 VAL A O 1
ATOM 640 N N . ALA A 1 81 ? 3.889 6.258 1.269 1.00 95.00 81 ALA A N 1
ATOM 641 C CA . ALA A 1 81 ? 5.103 5.472 1.440 1.00 95.00 81 ALA A CA 1
ATOM 642 C C . ALA A 1 81 ? 5.496 4.801 0.123 1.00 95.00 81 ALA A C 1
ATOM 644 O O . ALA A 1 81 ? 4.686 4.101 -0.481 1.00 95.00 81 ALA A O 1
ATOM 645 N N . SER A 1 82 ? 6.749 4.981 -0.293 1.00 91.50 82 SER A N 1
ATOM 646 C CA . SER A 1 82 ? 7.334 4.363 -1.495 1.00 91.50 82 SER A CA 1
ATOM 647 C C . SER A 1 82 ? 8.302 3.207 -1.187 1.00 91.50 82 SER A C 1
ATOM 649 O O . SER A 1 82 ? 8.886 2.620 -2.098 1.00 91.50 82 SER A O 1
ATOM 651 N N . ASP A 1 83 ? 8.468 2.855 0.091 1.00 91.81 83 ASP A N 1
ATOM 652 C CA . ASP A 1 83 ? 9.281 1.728 0.547 1.00 91.81 83 ASP A CA 1
ATOM 653 C C . ASP A 1 83 ? 8.576 0.902 1.635 1.00 91.81 83 ASP A C 1
ATOM 655 O O . ASP A 1 83 ? 7.533 1.279 2.176 1.00 91.81 83 ASP A O 1
ATOM 659 N N . GLU A 1 84 ? 9.149 -0.264 1.936 1.00 92.50 84 GLU A N 1
ATOM 660 C CA . GLU A 1 84 ? 8.578 -1.235 2.873 1.00 92.50 84 GLU A CA 1
ATOM 661 C C . GLU A 1 84 ? 8.495 -0.711 4.311 1.00 92.50 84 GLU A C 1
ATOM 663 O O . GLU A 1 84 ? 7.533 -1.006 5.020 1.00 92.50 84 GLU A O 1
ATOM 668 N N . GLN A 1 85 ? 9.506 0.036 4.758 1.00 94.25 85 GLN A N 1
ATOM 669 C CA . GLN A 1 85 ? 9.605 0.481 6.143 1.00 94.25 85 GLN A CA 1
ATOM 670 C C . GLN A 1 85 ? 8.587 1.586 6.416 1.00 94.25 85 GLN A C 1
ATOM 672 O O . GLN A 1 85 ? 7.817 1.486 7.372 1.00 94.25 85 GLN A O 1
ATOM 677 N N . GLN A 1 86 ? 8.518 2.589 5.539 1.00 94.88 86 GLN A N 1
ATOM 678 C CA . GLN A 1 86 ? 7.525 3.656 5.630 1.00 94.88 86 GLN A CA 1
ATOM 679 C C . GLN A 1 86 ? 6.098 3.101 5.542 1.00 94.88 86 GLN A C 1
ATOM 681 O O . GLN A 1 86 ? 5.223 3.530 6.294 1.00 94.88 86 GLN A O 1
ATOM 686 N N . ALA A 1 87 ? 5.862 2.109 4.674 1.00 95.69 87 ALA A N 1
ATOM 687 C CA . ALA A 1 87 ? 4.546 1.495 4.532 1.00 95.69 87 ALA A CA 1
ATOM 688 C C . ALA A 1 87 ? 4.100 0.792 5.822 1.00 95.69 87 ALA A C 1
ATOM 690 O O . ALA A 1 87 ? 2.963 0.983 6.254 1.00 95.69 87 ALA A O 1
ATOM 691 N N . LYS A 1 88 ? 4.995 0.036 6.474 1.00 95.69 88 LYS A N 1
ATOM 692 C CA . LYS A 1 88 ? 4.715 -0.593 7.776 1.00 95.69 88 LYS A CA 1
ATOM 693 C C . LYS A 1 88 ? 4.381 0.446 8.842 1.00 95.69 88 LYS A C 1
ATOM 695 O O . LYS A 1 88 ? 3.357 0.311 9.499 1.00 95.69 88 LYS A O 1
ATOM 700 N N . THR A 1 89 ? 5.157 1.526 8.931 1.00 96.06 89 THR A N 1
ATOM 701 C CA . THR A 1 89 ? 4.887 2.608 9.888 1.00 96.06 89 THR A CA 1
ATOM 702 C C . THR A 1 89 ? 3.524 3.268 9.664 1.00 96.06 89 THR A C 1
ATOM 704 O O . THR A 1 89 ? 2.837 3.596 10.630 1.00 96.06 89 THR A O 1
ATOM 707 N N . ILE A 1 90 ? 3.098 3.480 8.413 1.00 95.38 90 ILE A N 1
ATOM 708 C CA . ILE A 1 90 ? 1.751 4.009 8.135 1.00 95.38 90 ILE A CA 1
ATOM 709 C C . ILE A 1 90 ? 0.680 3.006 8.581 1.00 95.38 90 ILE A C 1
ATOM 711 O O . ILE A 1 90 ? -0.260 3.399 9.269 1.00 95.38 90 ILE A O 1
ATOM 715 N N . LEU A 1 91 ? 0.832 1.725 8.234 1.00 94.12 91 LEU A N 1
ATOM 716 C CA . LEU A 1 91 ? -0.113 0.666 8.606 1.00 94.12 91 LEU A CA 1
ATOM 717 C C . LEU A 1 91 ? -0.240 0.491 10.127 1.00 94.12 91 LEU A C 1
ATOM 719 O O . LEU A 1 91 ? -1.343 0.286 10.624 1.00 94.12 91 LEU A O 1
ATOM 723 N N . GLU A 1 92 ? 0.859 0.596 10.871 1.00 93.12 92 GLU A N 1
ATOM 724 C CA . GLU A 1 92 ? 0.867 0.565 12.339 1.00 93.12 92 GLU A CA 1
ATOM 725 C C . GLU A 1 92 ? 0.100 1.760 12.922 1.00 93.12 92 GLU A C 1
ATOM 727 O O . GLU A 1 92 ? -0.831 1.571 13.705 1.00 93.12 92 GLU A O 1
ATOM 732 N N . LYS A 1 93 ? 0.390 2.981 12.452 1.00 92.62 93 LYS A N 1
ATOM 733 C CA . LYS A 1 93 ? -0.312 4.201 12.893 1.00 92.62 93 LYS A CA 1
ATOM 734 C C . LYS A 1 93 ? -1.816 4.160 12.626 1.00 92.62 93 LYS A C 1
ATOM 736 O O . LYS A 1 93 ? -2.594 4.710 13.398 1.00 92.62 93 LYS A O 1
ATOM 741 N N . LEU A 1 94 ? -2.227 3.536 11.524 1.00 90.75 94 LEU A N 1
ATOM 742 C CA . LEU A 1 94 ? -3.637 3.347 11.175 1.00 90.75 94 LEU A CA 1
ATOM 743 C C . LEU A 1 94 ? -4.370 2.384 12.117 1.00 90.75 94 LEU A C 1
ATOM 745 O O . LEU A 1 94 ? -5.588 2.466 12.258 1.00 90.75 94 LEU A O 1
ATOM 749 N N . VAL A 1 95 ? -3.645 1.453 12.737 1.00 88.75 95 VAL A N 1
ATOM 750 C CA . VAL A 1 95 ? -4.201 0.561 13.759 1.00 88.75 95 VAL A CA 1
ATOM 751 C C . VAL A 1 95 ? -4.256 1.266 15.111 1.00 88.75 95 VAL A C 1
ATOM 753 O O . VAL A 1 95 ? -5.241 1.113 15.829 1.00 88.75 95 VAL A O 1
ATOM 756 N N . GLU A 1 96 ? -3.235 2.051 15.451 1.00 85.00 96 GLU A N 1
ATOM 757 C CA . GLU A 1 96 ? -3.161 2.796 16.716 1.00 85.00 96 GLU A CA 1
ATOM 758 C C . GLU A 1 96 ? -4.244 3.876 16.837 1.00 85.00 96 GLU A C 1
ATOM 760 O O . GLU A 1 96 ? -4.812 4.049 17.915 1.00 85.00 96 GLU A O 1
ATOM 765 N N . SER A 1 97 ? -4.629 4.527 15.733 1.00 73.00 97 SER A N 1
ATOM 766 C CA . SER A 1 97 ? -5.703 5.535 15.722 1.00 73.00 97 SER A CA 1
ATOM 767 C C . SER A 1 97 ? -7.100 4.984 16.057 1.00 73.00 97 SER A C 1
ATOM 769 O O . SER A 1 97 ? -8.066 5.735 16.140 1.00 73.00 97 SER A O 1
ATOM 771 N N . LYS A 1 98 ? -7.232 3.671 16.282 1.00 63.56 98 LYS A N 1
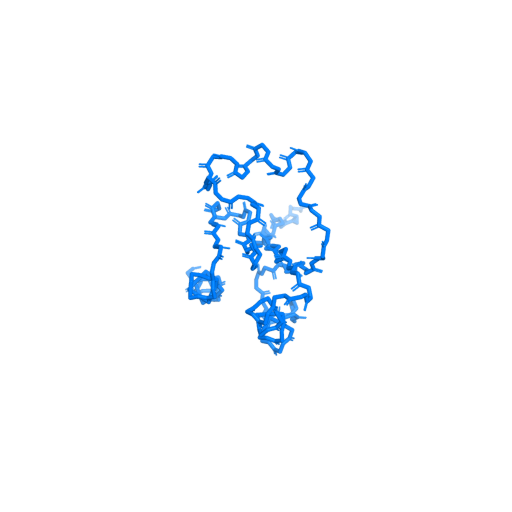ATOM 772 C CA . LYS A 1 98 ? -8.439 3.018 16.812 1.00 63.56 98 LYS A CA 1
ATOM 773 C C . LYS A 1 98 ? -8.707 3.338 18.295 1.00 63.56 98 LYS A C 1
ATOM 775 O O . LYS A 1 98 ? -9.782 2.988 18.780 1.00 63.56 98 LYS A O 1
ATOM 780 N N . GLY A 1 99 ? -7.736 3.914 19.010 1.00 52.72 99 GLY A N 1
ATOM 781 C CA . GLY A 1 99 ? -7.746 4.049 20.471 1.00 52.72 99 GLY A CA 1
ATOM 782 C C . GLY A 1 99 ? -7.978 5.447 21.057 1.00 52.72 99 GLY A C 1
ATOM 783 O O . GLY A 1 99 ? -7.954 5.546 22.283 1.00 52.72 99 GLY A O 1
ATOM 784 N N . GLU A 1 100 ? -8.184 6.488 20.245 1.00 42.25 100 GLU A N 1
ATOM 785 C CA . GLU A 1 100 ? -8.462 7.865 20.713 1.00 42.25 100 GLU A CA 1
ATOM 786 C C . GLU A 1 100 ? -9.941 8.255 20.592 1.00 42.25 100 GLU A C 1
ATOM 788 O O . GLU A 1 100 ? -10.587 7.873 19.587 1.00 42.25 100 GLU A O 1
#

Sequence (100 aa):
MLRSAQHTRGAVTLFHSPASAVSRRLVELVKANYNNPAKQNFDIDITEDKPTPEQLKTLEGFTKDLSSRPLLVDWFHGRVASDEQQAKTILEKLVESKGE